Protein AF-A0A5K1E1G5-F1 (afdb_monomer_lite)

Sequence (68 aa):
MRRDVQEIFKMTPHDKQVMMFSATLSKEIRPVCKKFMQDVMFCSNSARILGFLLMFARFFCKRYLRTI

Organism: NCBI:txid210225

pLDDT: mean 72.36, std 13.17, range [37.59, 88.25]

Structure (mmCIF, N/CA/C/O backbone):
data_AF-A0A5K1E1G5-F1
#
_entry.id   AF-A0A5K1E1G5-F1
#
loop_
_atom_site.group_PDB
_atom_site.id
_atom_site.type_symbol
_atom_site.label_atom_id
_atom_site.label_alt_id
_atom_site.label_comp_id
_atom_site.label_asym_id
_atom_site.label_entity_id
_atom_site.label_seq_id
_atom_site.pdbx_PDB_ins_code
_atom_site.Cartn_x
_atom_site.Cartn_y
_atom_site.Cartn_z
_atom_site.occupancy
_atom_site.B_iso_or_equiv
_atom_site.auth_seq_id
_atom_site.auth_comp_id
_atom_site.auth_asym_id
_atom_site.auth_atom_id
_atom_site.pdbx_PDB_model_num
ATOM 1 N N . MET A 1 1 ? 8.305 -4.041 11.132 1.00 62.62 1 MET A N 1
ATOM 2 C CA . MET A 1 1 ? 7.719 -3.650 9.827 1.00 62.62 1 MET A CA 1
ATOM 3 C C . MET A 1 1 ? 6.439 -4.393 9.453 1.00 62.62 1 MET A C 1
ATOM 5 O O . MET A 1 1 ? 5.402 -3.753 9.415 1.00 62.62 1 MET A O 1
ATOM 9 N N . ARG A 1 2 ? 6.437 -5.709 9.160 1.00 76.94 2 ARG A N 1
ATOM 10 C CA . ARG A 1 2 ? 5.183 -6.393 8.746 1.00 76.94 2 ARG A CA 1
ATOM 11 C C . ARG A 1 2 ? 4.084 -6.377 9.821 1.00 76.94 2 ARG A C 1
ATOM 13 O O . ARG A 1 2 ? 2.919 -6.288 9.461 1.00 76.94 2 ARG A O 1
ATOM 20 N N . ARG A 1 3 ? 4.452 -6.463 11.106 1.00 85.56 3 ARG A N 1
ATOM 21 C CA . ARG A 1 3 ? 3.510 -6.437 12.241 1.00 85.56 3 ARG A CA 1
ATOM 22 C C . ARG A 1 3 ? 2.896 -5.046 12.425 1.00 85.56 3 ARG A C 1
ATOM 24 O O . ARG A 1 3 ? 1.683 -4.923 12.371 1.00 85.56 3 ARG A O 1
ATOM 31 N N . ASP A 1 4 ? 3.735 -4.017 12.487 1.00 86.50 4 ASP A N 1
ATOM 32 C CA . ASP A 1 4 ? 3.316 -2.616 12.665 1.00 86.50 4 ASP A CA 1
ATOM 33 C C . ASP A 1 4 ? 2.373 -2.151 11.541 1.00 86.50 4 ASP A C 1
ATOM 35 O O . ASP A 1 4 ? 1.341 -1.537 11.790 1.00 86.50 4 ASP A O 1
ATOM 39 N N . VAL A 1 5 ? 2.668 -2.524 10.287 1.00 82.81 5 VAL A N 1
ATOM 40 C CA . VAL A 1 5 ? 1.788 -2.220 9.144 1.00 82.81 5 VAL A CA 1
ATOM 41 C C . VAL A 1 5 ? 0.434 -2.921 9.280 1.00 82.81 5 VAL A C 1
ATOM 43 O O . VAL A 1 5 ? -0.593 -2.309 9.003 1.00 82.81 5 VAL A O 1
ATOM 46 N N . GLN A 1 6 ? 0.403 -4.184 9.718 1.00 84.00 6 GLN A N 1
ATOM 47 C CA . GLN A 1 6 ? -0.853 -4.907 9.949 1.00 84.00 6 GLN A CA 1
ATOM 48 C C . GLN A 1 6 ? -1.675 -4.293 11.087 1.00 84.00 6 GLN A C 1
ATOM 50 O O . GLN A 1 6 ? -2.899 -4.266 10.997 1.00 84.00 6 GLN A O 1
ATOM 55 N N . GLU A 1 7 ? -1.025 -3.804 12.138 1.00 88.25 7 GLU A N 1
ATOM 56 C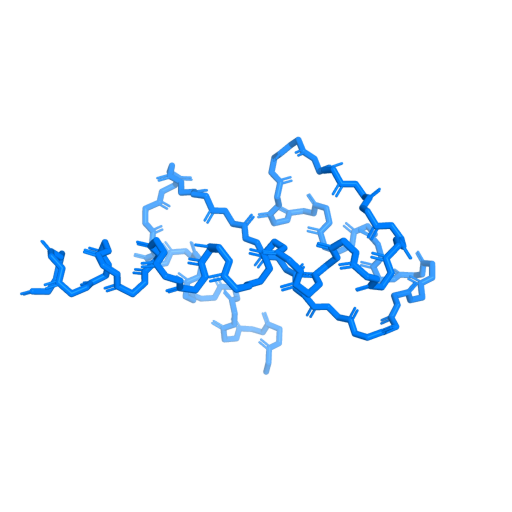 CA . GLU A 1 7 ? -1.681 -3.152 13.271 1.00 88.25 7 GLU A CA 1
ATOM 57 C C . GLU A 1 7 ? -2.330 -1.826 12.853 1.00 88.25 7 GLU A C 1
ATOM 59 O O . GLU A 1 7 ? -3.534 -1.648 13.036 1.00 88.25 7 GLU A O 1
ATOM 64 N N . ILE A 1 8 ? -1.593 -0.956 12.153 1.00 85.44 8 ILE A N 1
ATOM 65 C CA . ILE A 1 8 ? -2.130 0.296 11.587 1.00 85.44 8 ILE A CA 1
ATOM 66 C C . ILE A 1 8 ? -3.281 0.011 10.613 1.00 85.44 8 ILE A C 1
ATOM 68 O O . ILE A 1 8 ? -4.296 0.713 10.596 1.00 85.44 8 ILE A O 1
ATOM 72 N N . PHE A 1 9 ? -3.159 -1.045 9.807 1.00 84.06 9 PHE A N 1
ATOM 73 C CA . PHE A 1 9 ? -4.197 -1.418 8.852 1.00 84.06 9 PHE A CA 1
ATOM 74 C C . PHE A 1 9 ? -5.505 -1.850 9.526 1.00 84.06 9 PHE A C 1
ATOM 76 O O . PHE A 1 9 ? -6.572 -1.606 8.961 1.00 84.06 9 PHE A O 1
ATOM 83 N N . LYS A 1 10 ? -5.425 -2.468 10.712 1.00 86.44 10 LYS A N 1
ATOM 84 C CA . LYS A 1 10 ? -6.588 -2.848 11.531 1.00 86.44 10 LYS A CA 1
ATOM 85 C C . LYS A 1 10 ? -7.184 -1.667 12.295 1.00 86.44 10 LYS A C 1
ATOM 87 O O . LYS A 1 10 ? -8.392 -1.634 12.480 1.00 86.44 10 LYS A O 1
ATOM 92 N N . MET A 1 11 ? -6.355 -0.719 12.736 1.00 87.75 11 MET A N 1
ATOM 93 C CA . MET A 1 11 ? -6.818 0.480 13.450 1.00 87.75 11 MET A CA 1
ATOM 94 C C . MET A 1 11 ? -7.526 1.488 12.532 1.00 87.75 11 MET A C 1
ATOM 96 O O . MET A 1 11 ? -8.334 2.288 12.991 1.00 87.75 11 MET A O 1
ATOM 100 N N . THR A 1 12 ? -7.221 1.469 11.235 1.00 85.25 12 THR A N 1
ATOM 101 C CA . THR A 1 12 ? -7.836 2.350 10.230 1.00 85.25 12 THR A CA 1
ATOM 102 C C . THR A 1 12 ? -9.110 1.731 9.635 1.00 85.25 12 THR A C 1
ATOM 104 O O . THR A 1 12 ? -9.184 0.506 9.528 1.00 85.25 12 THR A O 1
ATOM 107 N N . PRO A 1 13 ? -10.091 2.539 9.178 1.00 87.25 13 PRO A N 1
ATOM 108 C CA . PRO A 1 13 ? -11.368 2.048 8.645 1.00 87.25 13 PRO A CA 1
ATOM 109 C C . PRO A 1 13 ? -11.200 1.024 7.511 1.00 87.25 13 PRO A C 1
ATOM 111 O O . PRO A 1 13 ? -10.215 1.052 6.766 1.00 87.25 13 PRO A O 1
ATOM 114 N N . HIS A 1 14 ? -12.160 0.099 7.395 1.00 83.25 14 HIS A N 1
ATOM 115 C CA . HIS A 1 14 ? -12.112 -0.999 6.421 1.00 83.25 14 HIS A CA 1
ATOM 116 C C . HIS A 1 14 ? -12.230 -0.522 4.970 1.00 83.25 14 HIS A C 1
ATOM 118 O O . HIS A 1 14 ? -11.545 -1.065 4.107 1.00 83.25 14 HIS A O 1
ATOM 124 N N . ASP A 1 15 ? -13.038 0.507 4.717 1.00 83.31 15 ASP A N 1
ATOM 125 C CA . ASP A 1 15 ? -13.162 1.132 3.402 1.00 83.31 15 ASP A CA 1
ATOM 126 C C . ASP A 1 15 ? -12.142 2.270 3.267 1.00 83.31 15 ASP A C 1
ATOM 128 O O . ASP A 1 15 ? -12.324 3.377 3.782 1.00 83.31 15 ASP A O 1
ATOM 132 N N . LYS A 1 16 ? -10.999 1.961 2.650 1.00 79.62 16 LYS A N 1
ATOM 133 C CA . LYS A 1 16 ? -9.924 2.923 2.400 1.00 79.62 16 LYS A CA 1
ATOM 134 C C . LYS A 1 16 ? -9.190 2.598 1.109 1.00 79.62 16 LYS A C 1
ATOM 136 O O . LYS A 1 16 ? -8.921 1.441 0.793 1.00 79.62 16 LYS A O 1
ATOM 141 N N . GLN A 1 17 ? -8.779 3.643 0.396 1.00 79.38 17 GLN A N 1
ATOM 142 C CA . GLN A 1 17 ? -7.905 3.493 -0.759 1.00 79.38 17 GLN A CA 1
ATOM 143 C C . GLN A 1 17 ? -6.470 3.217 -0.293 1.00 79.38 17 GLN A C 1
ATOM 145 O O . GLN A 1 17 ? -5.818 4.080 0.297 1.00 79.38 17 GLN A O 1
ATOM 150 N N . VAL A 1 18 ? -5.970 2.015 -0.579 1.00 80.69 18 VAL A N 1
ATOM 151 C CA . VAL A 1 18 ? -4.605 1.585 -0.243 1.00 80.69 18 VAL A CA 1
ATOM 152 C C . VAL A 1 18 ? -3.732 1.677 -1.487 1.00 80.69 18 VAL A C 1
ATOM 154 O O . VAL A 1 18 ? -4.105 1.188 -2.551 1.00 80.69 18 VAL A O 1
ATOM 157 N N . MET A 1 19 ? -2.550 2.277 -1.358 1.00 83.06 19 MET A N 1
ATOM 158 C CA . MET A 1 19 ? -1.552 2.355 -2.426 1.00 83.06 19 MET A CA 1
ATOM 159 C C . MET A 1 19 ? -0.188 1.906 -1.911 1.00 83.06 19 MET A C 1
ATOM 161 O O . MET A 1 19 ? 0.189 2.223 -0.786 1.00 83.06 19 MET A O 1
ATOM 165 N N . MET A 1 20 ? 0.556 1.185 -2.751 1.00 81.75 20 MET A N 1
ATOM 166 C CA . MET A 1 20 ? 1.898 0.691 -2.444 1.00 81.75 20 MET A CA 1
ATOM 167 C C . MET A 1 20 ? 2.861 1.131 -3.545 1.00 81.75 20 MET A C 1
ATOM 169 O O . MET A 1 20 ? 2.574 0.949 -4.728 1.00 81.75 20 MET A O 1
ATOM 173 N N . PHE A 1 21 ? 4.017 1.667 -3.156 1.00 80.50 21 PHE A N 1
ATOM 174 C CA . PHE A 1 21 ? 5.072 2.093 -4.075 1.00 80.50 21 PHE A CA 1
ATOM 175 C C . PHE A 1 21 ? 6.373 1.365 -3.734 1.00 80.50 21 PHE A C 1
ATOM 177 O O . PHE A 1 21 ? 6.785 1.321 -2.577 1.00 80.50 21 PHE A O 1
ATOM 184 N N . SER A 1 22 ? 7.025 0.788 -4.743 1.00 79.75 22 SER A N 1
ATOM 185 C CA . SER A 1 22 ? 8.312 0.102 -4.595 1.00 79.75 22 SER A CA 1
ATOM 186 C C . SER A 1 22 ? 9.146 0.278 -5.859 1.00 79.75 22 SER A C 1
ATOM 188 O O . SER A 1 22 ? 8.611 0.124 -6.956 1.00 79.75 22 SER A O 1
ATOM 190 N N . ALA A 1 23 ? 10.448 0.530 -5.716 1.00 80.75 23 ALA A N 1
ATOM 191 C CA . ALA A 1 23 ? 11.373 0.614 -6.850 1.00 80.75 23 ALA A CA 1
ATOM 192 C C . ALA A 1 23 ? 11.576 -0.746 -7.544 1.00 80.75 23 ALA A C 1
ATOM 194 O O . ALA A 1 23 ? 11.718 -0.813 -8.762 1.00 80.75 23 ALA A O 1
ATOM 195 N N . THR A 1 24 ? 11.544 -1.840 -6.779 1.00 79.94 24 THR A N 1
ATOM 196 C CA . THR A 1 24 ? 11.660 -3.211 -7.282 1.00 79.94 24 THR A CA 1
ATOM 197 C C . THR A 1 24 ? 10.633 -4.102 -6.588 1.00 79.94 24 THR A C 1
ATOM 199 O O . THR A 1 24 ? 10.476 -4.067 -5.369 1.00 79.94 24 THR A O 1
ATOM 202 N N . LEU A 1 25 ? 9.901 -4.901 -7.369 1.00 75.94 25 LEU A N 1
ATOM 203 C CA . LEU A 1 25 ? 8.905 -5.838 -6.847 1.00 75.94 25 LEU A CA 1
ATOM 204 C C . LEU A 1 25 ? 9.219 -7.251 -7.352 1.00 75.94 25 LEU A C 1
ATOM 206 O O . LEU A 1 25 ? 8.873 -7.614 -8.484 1.00 75.94 25 LEU A O 1
ATOM 210 N N . SER A 1 26 ? 9.883 -8.051 -6.513 1.00 80.44 26 SER A N 1
ATOM 211 C CA . SER A 1 26 ? 10.177 -9.451 -6.836 1.00 80.44 26 SER A CA 1
ATOM 212 C C . SER A 1 26 ? 8.888 -10.286 -6.885 1.00 80.44 26 SER A C 1
ATOM 214 O O . SER A 1 26 ? 7.837 -9.899 -6.363 1.00 80.44 26 SER A O 1
ATOM 216 N N . LYS A 1 27 ? 8.921 -11.429 -7.580 1.00 79.44 27 LYS A N 1
ATOM 217 C CA . LYS A 1 27 ? 7.714 -12.246 -7.814 1.00 79.44 27 LYS A CA 1
ATOM 218 C C . LYS A 1 27 ? 7.118 -12.814 -6.517 1.00 79.44 27 LYS A C 1
ATOM 220 O O . LYS A 1 27 ? 5.904 -12.954 -6.425 1.00 79.44 27 LYS A O 1
ATOM 225 N N . GLU A 1 28 ? 7.948 -13.047 -5.507 1.00 83.56 28 GLU A N 1
ATOM 226 C CA . GLU A 1 28 ? 7.576 -13.662 -4.224 1.00 83.56 28 GLU A CA 1
ATOM 227 C C . GLU A 1 28 ? 6.765 -12.738 -3.304 1.00 83.56 28 GLU A C 1
ATOM 229 O O . GLU A 1 28 ? 5.935 -13.197 -2.522 1.00 83.56 28 GLU A O 1
ATOM 234 N N . ILE A 1 29 ? 6.958 -11.421 -3.413 1.00 79.81 29 ILE A N 1
ATOM 235 C CA . ILE A 1 29 ? 6.287 -10.426 -2.554 1.00 79.81 29 ILE A CA 1
ATOM 236 C C . ILE A 1 29 ? 4.921 -9.997 -3.101 1.00 79.81 29 ILE A C 1
ATOM 238 O O . ILE A 1 29 ? 4.064 -9.544 -2.342 1.00 79.81 29 ILE A O 1
ATOM 242 N N . ARG A 1 30 ? 4.677 -10.193 -4.403 1.00 80.94 30 ARG A N 1
ATOM 243 C CA . ARG A 1 30 ? 3.399 -9.897 -5.078 1.00 80.94 30 ARG A CA 1
ATOM 244 C C . ARG A 1 30 ? 2.163 -10.455 -4.361 1.00 80.94 30 ARG A C 1
ATOM 246 O O . ARG A 1 30 ? 1.227 -9.679 -4.164 1.00 80.94 30 ARG A O 1
ATOM 253 N N . PRO A 1 31 ? 2.110 -11.742 -3.960 1.00 82.69 31 PRO A N 1
ATOM 254 C CA . PRO A 1 31 ? 0.942 -12.279 -3.263 1.00 82.69 31 PRO A CA 1
ATOM 255 C C . PRO A 1 31 ? 0.717 -11.623 -1.899 1.00 82.69 31 PRO A C 1
ATOM 257 O O . PRO A 1 31 ? -0.421 -11.548 -1.451 1.00 82.69 31 PRO A O 1
ATOM 260 N N . VAL A 1 32 ? 1.765 -11.117 -1.243 1.00 84.06 32 VAL A N 1
ATOM 261 C CA . VAL A 1 32 ? 1.630 -10.410 0.038 1.00 84.06 32 VAL A CA 1
ATOM 262 C C . VAL A 1 32 ? 1.036 -9.024 -0.183 1.00 84.06 32 VAL A C 1
ATOM 264 O O . VAL A 1 32 ? 0.089 -8.664 0.506 1.00 84.06 32 VAL A O 1
ATOM 267 N N . CYS A 1 33 ? 1.524 -8.273 -1.174 1.00 80.56 33 CYS A N 1
ATOM 268 C CA . CYS A 1 33 ? 0.993 -6.946 -1.499 1.00 80.56 33 CYS A CA 1
ATOM 269 C C . CYS A 1 33 ? -0.485 -7.002 -1.916 1.00 80.56 33 CYS A C 1
ATOM 271 O O . CYS A 1 33 ? -1.276 -6.177 -1.469 1.00 80.56 33 CYS A O 1
ATOM 273 N N . LYS A 1 34 ? -0.875 -8.019 -2.699 1.00 80.56 34 LYS A N 1
ATOM 274 C CA . LYS A 1 34 ? -2.273 -8.226 -3.112 1.00 80.56 34 LYS A CA 1
ATOM 275 C C . LYS A 1 34 ? -3.236 -8.452 -1.942 1.00 80.56 34 LYS A C 1
ATOM 277 O O . LYS A 1 34 ? -4.406 -8.140 -2.077 1.00 80.56 34 LYS A O 1
ATOM 282 N N . LYS A 1 35 ? -2.778 -8.958 -0.791 1.00 83.00 35 LYS A N 1
ATOM 283 C CA . LYS A 1 35 ? -3.651 -9.170 0.382 1.00 83.00 35 LYS A CA 1
ATOM 284 C C . LYS A 1 35 ? -4.111 -7.870 1.044 1.00 83.00 35 LYS A C 1
ATOM 286 O O . LYS A 1 35 ? -5.082 -7.893 1.787 1.00 83.00 35 LYS A O 1
ATOM 291 N N . PHE A 1 36 ? -3.412 -6.764 0.800 1.00 78.12 36 PHE A N 1
ATOM 292 C CA . PHE A 1 36 ? -3.724 -5.463 1.396 1.00 78.12 36 PHE A CA 1
ATOM 293 C C . PHE A 1 36 ? -4.491 -4.533 0.449 1.00 78.12 36 PHE A C 1
ATOM 295 O O . PHE A 1 36 ? -4.821 -3.419 0.841 1.00 78.12 36 PHE A O 1
ATOM 302 N N . MET A 1 37 ? -4.738 -4.952 -0.796 1.00 79.06 37 MET A N 1
ATOM 303 C CA . MET A 1 37 ? -5.299 -4.103 -1.847 1.00 79.06 37 MET A CA 1
ATOM 304 C C . MET A 1 37 ? -6.448 -4.834 -2.548 1.00 79.06 37 MET A C 1
ATOM 306 O O . MET A 1 37 ? -6.294 -5.989 -2.937 1.00 79.06 37 MET A O 1
ATOM 310 N N . GLN A 1 38 ? -7.576 -4.155 -2.744 1.00 74.19 38 GLN A N 1
ATOM 311 C CA . GLN A 1 38 ? -8.649 -4.588 -3.646 1.00 74.19 38 GLN A CA 1
ATOM 312 C C . GLN A 1 38 ? -8.424 -3.966 -5.032 1.00 74.19 38 GLN A C 1
ATOM 314 O O . GLN A 1 38 ? -8.008 -2.816 -5.117 1.00 74.19 38 GLN A O 1
ATOM 319 N N . ASP A 1 39 ? -8.623 -4.755 -6.095 1.00 73.81 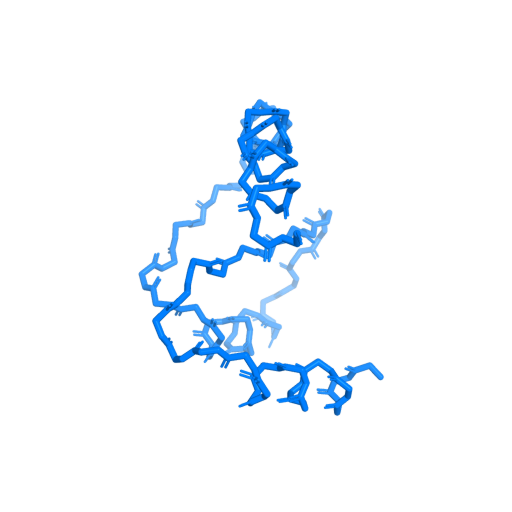39 ASP A N 1
ATOM 320 C CA . ASP A 1 39 ? -8.434 -4.379 -7.509 1.00 73.81 39 ASP A CA 1
ATOM 321 C C . ASP A 1 39 ? -7.091 -3.702 -7.842 1.00 73.81 39 ASP A C 1
ATOM 323 O O . ASP A 1 39 ? -6.959 -2.495 -8.043 1.00 73.81 39 ASP A O 1
ATOM 327 N N . VAL A 1 40 ? -6.039 -4.524 -7.917 1.00 67.38 40 VAL A N 1
ATOM 328 C CA . VAL A 1 40 ? -4.653 -4.053 -8.053 1.00 67.38 40 VAL A CA 1
ATOM 329 C C . VAL A 1 40 ? -4.281 -3.770 -9.513 1.00 67.38 40 VAL A C 1
ATOM 331 O O . VAL A 1 40 ? -4.076 -4.694 -10.303 1.00 67.38 40 VAL A O 1
ATOM 334 N N . MET A 1 41 ? -4.086 -2.495 -9.854 1.00 75.62 41 MET A N 1
ATOM 335 C CA . MET A 1 41 ? -3.527 -2.074 -11.145 1.00 75.62 41 MET A CA 1
ATOM 336 C C . MET A 1 41 ? -1.992 -2.076 -11.101 1.00 75.62 41 MET A C 1
ATOM 338 O O . MET A 1 41 ? -1.369 -1.223 -10.469 1.00 75.62 41 MET A O 1
ATOM 342 N N . PHE A 1 42 ? -1.353 -3.025 -11.791 1.00 68.00 42 PHE A N 1
ATOM 343 C CA . PHE A 1 42 ? 0.109 -3.074 -11.900 1.00 68.00 42 PHE A CA 1
ATOM 344 C C . PHE A 1 42 ? 0.599 -2.153 -13.022 1.00 68.00 42 PHE A C 1
ATOM 346 O O . PHE A 1 42 ? 0.501 -2.488 -14.200 1.00 68.00 42 PHE A O 1
ATOM 353 N N . CYS A 1 43 ? 1.177 -1.008 -12.663 1.00 61.81 43 CYS A N 1
ATOM 354 C CA . CYS A 1 43 ? 1.871 -0.141 -13.611 1.00 61.81 43 CYS A CA 1
ATOM 355 C C . CYS A 1 43 ? 3.386 -0.350 -13.479 1.00 61.81 43 CYS A C 1
ATOM 357 O O . CYS A 1 43 ? 3.981 0.068 -12.492 1.00 61.81 43 CYS A O 1
ATOM 359 N N . SER A 1 44 ? 4.016 -1.005 -14.458 1.00 65.12 44 SER A N 1
ATOM 360 C CA . SER A 1 44 ? 5.475 -1.232 -14.472 1.00 65.12 44 SER A CA 1
ATOM 361 C C . SER A 1 44 ? 6.277 -0.090 -15.106 1.00 65.12 44 SER A C 1
ATOM 363 O O . SER A 1 44 ? 7.502 -0.141 -15.117 1.00 65.12 44 SER A O 1
ATOM 365 N N . ASN A 1 45 ? 5.613 0.948 -15.621 1.00 70.12 45 ASN A N 1
ATOM 366 C CA . ASN A 1 45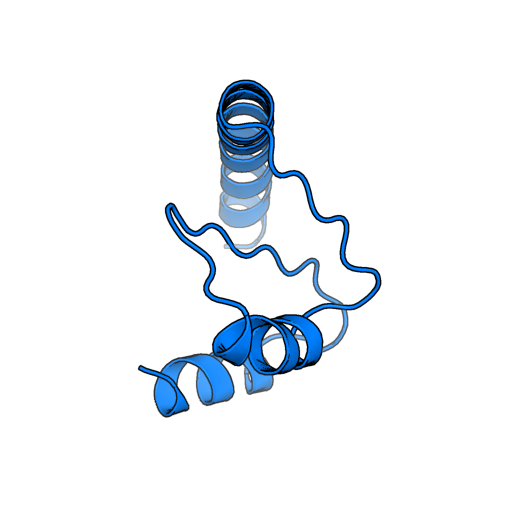 ? 6.284 2.058 -16.293 1.00 70.12 45 ASN A CA 1
ATOM 367 C C . ASN A 1 45 ? 6.728 3.125 -15.286 1.00 70.12 45 ASN A C 1
ATOM 369 O O . ASN A 1 45 ? 5.901 3.882 -14.772 1.00 70.12 45 ASN A O 1
ATOM 373 N N . SER A 1 46 ? 8.041 3.239 -15.072 1.00 62.47 46 SER A N 1
ATOM 374 C CA . SER A 1 46 ? 8.685 4.182 -14.143 1.00 62.47 46 SER A CA 1
ATOM 375 C C . SER A 1 46 ? 8.239 5.637 -14.350 1.00 62.47 46 SER A C 1
ATOM 377 O O . SER A 1 46 ? 7.938 6.339 -13.388 1.00 62.47 46 SER A O 1
ATOM 379 N N . ALA A 1 47 ? 8.099 6.072 -15.608 1.00 62.66 47 ALA A N 1
ATOM 380 C CA . ALA A 1 47 ? 7.646 7.424 -15.950 1.00 62.66 47 ALA A CA 1
ATOM 381 C C . ALA A 1 47 ? 6.183 7.693 -15.546 1.00 62.66 47 ALA A C 1
ATOM 383 O O . ALA A 1 47 ? 5.831 8.801 -15.144 1.00 62.66 47 ALA A O 1
ATOM 384 N N . ARG A 1 48 ? 5.321 6.668 -15.598 1.00 65.69 48 ARG A N 1
ATOM 385 C CA . ARG A 1 48 ? 3.918 6.780 -15.174 1.00 65.69 48 ARG A CA 1
ATOM 386 C C . ARG A 1 48 ? 3.787 6.764 -13.655 1.00 65.69 48 ARG A C 1
ATOM 388 O O . ARG A 1 48 ? 2.963 7.501 -13.127 1.00 65.69 48 ARG A O 1
ATOM 395 N N . ILE A 1 49 ? 4.615 5.983 -12.95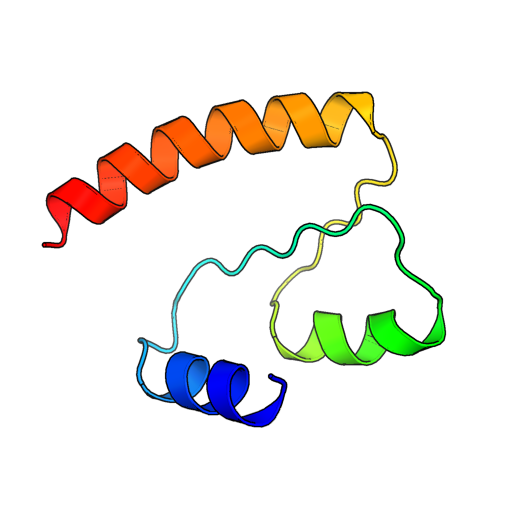9 1.00 69.69 49 ILE A N 1
ATOM 396 C CA . ILE A 1 49 ? 4.645 5.948 -11.488 1.00 69.69 49 ILE A CA 1
ATOM 397 C C . ILE A 1 49 ? 4.950 7.339 -10.927 1.00 69.69 49 ILE A C 1
ATOM 399 O O . ILE A 1 49 ? 4.268 7.771 -10.004 1.00 69.69 49 ILE A O 1
ATOM 403 N N . LEU A 1 50 ? 5.911 8.066 -11.510 1.00 66.81 50 LEU A N 1
ATOM 404 C CA . LEU A 1 50 ? 6.266 9.412 -11.052 1.00 66.81 50 LEU A CA 1
ATOM 405 C C . LEU A 1 50 ? 5.113 10.415 -11.238 1.00 66.81 50 LEU A C 1
ATOM 407 O O . LEU A 1 50 ? 4.811 11.185 -10.327 1.00 66.81 50 LEU A O 1
ATOM 411 N N . GLY A 1 51 ? 4.425 10.367 -12.385 1.00 72.50 51 GLY A N 1
ATOM 412 C CA . GLY A 1 51 ? 3.248 11.204 -12.641 1.00 72.50 51 GLY A CA 1
ATOM 413 C C . GLY A 1 51 ? 2.087 10.904 -11.687 1.00 72.50 51 GLY A C 1
ATOM 414 O O . GLY A 1 51 ? 1.477 11.824 -11.140 1.00 72.50 51 GLY A O 1
ATOM 415 N N . PHE A 1 52 ? 1.830 9.621 -11.421 1.00 72.44 52 PHE A N 1
ATOM 416 C CA . PHE A 1 52 ? 0.829 9.191 -10.444 1.00 72.44 52 PHE A CA 1
ATOM 417 C C . PHE A 1 52 ? 1.210 9.600 -9.019 1.00 72.44 52 PHE A C 1
ATOM 419 O O . PHE A 1 52 ? 0.371 10.136 -8.304 1.00 72.44 52 PHE A O 1
ATOM 426 N N . LEU A 1 53 ? 2.469 9.424 -8.615 1.00 68.69 53 LEU A N 1
ATOM 427 C CA . LEU A 1 53 ? 2.949 9.812 -7.290 1.00 68.69 53 LEU A CA 1
ATOM 428 C C . LEU A 1 53 ? 2.789 11.319 -7.054 1.00 68.69 53 LEU A C 1
ATOM 430 O O . LEU A 1 53 ? 2.302 11.716 -6.001 1.00 68.69 53 LEU A O 1
ATOM 434 N N . LEU A 1 54 ? 3.128 12.159 -8.036 1.00 70.00 54 LEU A N 1
ATOM 435 C CA . LEU A 1 54 ? 2.960 13.613 -7.936 1.00 70.00 54 LEU A CA 1
ATOM 436 C C . LEU A 1 54 ? 1.484 14.026 -7.850 1.00 70.00 54 LEU A C 1
ATOM 438 O O . LEU A 1 54 ? 1.129 14.902 -7.058 1.00 70.00 54 LEU A O 1
ATOM 442 N N . MET A 1 55 ? 0.615 13.394 -8.642 1.00 69.94 55 MET A N 1
ATOM 443 C CA . MET A 1 55 ? -0.821 13.677 -8.626 1.00 69.94 55 MET A CA 1
ATOM 444 C C . MET A 1 55 ? -1.470 13.225 -7.310 1.00 69.94 55 MET A C 1
ATOM 446 O O . MET A 1 55 ? -2.209 13.989 -6.685 1.00 69.94 55 MET A O 1
ATOM 450 N N . PHE A 1 56 ? -1.144 12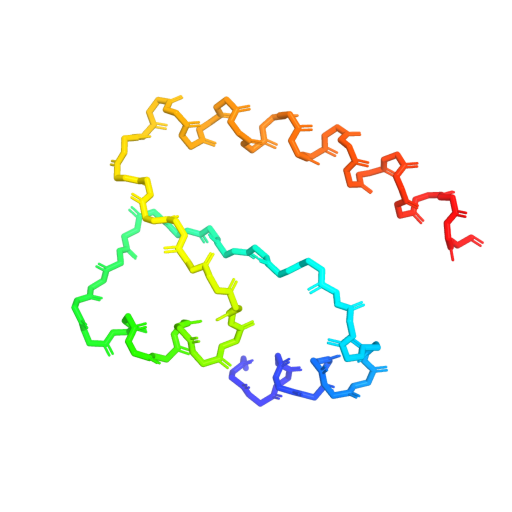.019 -6.843 1.00 69.00 56 PHE A N 1
ATOM 451 C CA . PHE A 1 56 ? -1.685 11.470 -5.604 1.00 69.00 56 PHE A CA 1
ATOM 452 C C . PHE A 1 56 ? -1.096 12.122 -4.359 1.00 69.00 56 PHE A C 1
ATOM 454 O O . PHE A 1 56 ? -1.856 12.385 -3.439 1.00 69.00 56 PHE A O 1
ATOM 461 N N . ALA A 1 57 ? 0.191 12.475 -4.314 1.00 63.97 57 ALA A N 1
ATOM 462 C CA . ALA A 1 57 ? 0.748 13.234 -3.191 1.00 63.97 57 ALA A CA 1
ATOM 463 C C . ALA A 1 57 ? 0.033 14.586 -3.024 1.00 63.97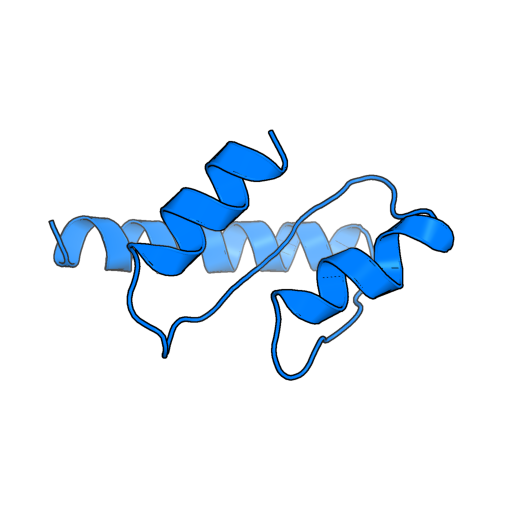 57 ALA A C 1
ATOM 465 O O . ALA A 1 57 ? -0.297 14.984 -1.906 1.00 63.97 57 ALA A O 1
ATOM 466 N N . ARG A 1 58 ? -0.299 15.256 -4.138 1.00 59.75 58 ARG A N 1
ATOM 467 C CA . ARG A 1 58 ? -1.104 16.488 -4.125 1.00 59.75 58 ARG A CA 1
ATOM 468 C C . ARG A 1 58 ? -2.531 16.255 -3.628 1.00 59.75 58 ARG A C 1
ATOM 470 O O . ARG A 1 58 ? -3.050 17.083 -2.885 1.00 59.75 58 ARG A O 1
ATOM 477 N N . PHE A 1 59 ? -3.163 15.147 -4.010 1.00 60.09 59 PHE A N 1
ATOM 478 C CA . PHE A 1 59 ? -4.533 14.828 -3.600 1.00 60.09 59 PHE A CA 1
ATOM 479 C C . PHE A 1 59 ? -4.620 14.352 -2.140 1.00 60.09 59 PHE A C 1
ATOM 481 O O . PHE A 1 59 ? -5.463 14.822 -1.380 1.00 60.09 59 PHE A O 1
ATOM 488 N N . PHE A 1 60 ? -3.713 13.466 -1.725 1.00 58.56 60 PHE A N 1
ATOM 489 C CA . PHE A 1 60 ? -3.690 12.858 -0.397 1.00 58.56 60 PHE A CA 1
ATOM 490 C C . PHE A 1 60 ? -3.270 13.865 0.673 1.00 58.56 60 PHE A C 1
ATOM 492 O O . PHE A 1 60 ? -3.922 13.929 1.706 1.00 58.56 60 PHE A O 1
ATOM 499 N N . CYS A 1 61 ? -2.278 14.726 0.409 1.00 40.53 61 CYS A N 1
ATOM 500 C CA . CYS A 1 61 ? -1.926 15.813 1.331 1.00 40.53 61 CYS A CA 1
ATOM 501 C C . CYS A 1 61 ? -3.122 16.759 1.553 1.00 40.53 61 CYS A C 1
ATOM 503 O O . CYS A 1 61 ? -3.439 17.122 2.681 1.00 40.53 61 CYS A O 1
ATOM 505 N N . LYS A 1 62 ? -3.876 17.065 0.489 1.00 41.91 62 LYS A N 1
ATOM 506 C CA . LYS A 1 62 ? -5.063 17.933 0.553 1.00 41.91 62 LYS A CA 1
ATOM 507 C C . LYS A 1 62 ? -6.278 17.277 1.228 1.00 41.91 62 LYS A C 1
ATOM 509 O O . LYS A 1 62 ? -7.155 17.992 1.707 1.00 41.91 62 LYS A O 1
ATOM 514 N N . ARG A 1 63 ? -6.345 15.941 1.266 1.00 52.47 63 ARG A N 1
ATOM 515 C CA . ARG A 1 63 ? -7.392 15.162 1.954 1.00 52.47 63 ARG A CA 1
ATOM 516 C C . ARG A 1 63 ? -7.025 14.891 3.419 1.00 52.47 63 ARG A C 1
ATOM 518 O O . ARG A 1 63 ? -7.866 15.096 4.280 1.00 52.47 63 ARG A O 1
ATOM 525 N N . TYR A 1 64 ? -5.778 14.511 3.700 1.00 44.34 64 TYR A N 1
ATOM 526 C CA . TYR A 1 64 ? -5.263 14.224 5.044 1.00 44.34 64 TYR A CA 1
ATOM 527 C C . TYR A 1 64 ? -5.284 15.468 5.943 1.00 44.34 64 TYR A C 1
ATOM 529 O O . TYR A 1 64 ? -5.768 15.391 7.065 1.00 44.34 64 TYR A O 1
ATOM 537 N N . LEU A 1 65 ? -4.900 16.641 5.418 1.00 39.56 65 LEU A N 1
ATOM 538 C CA . LEU A 1 65 ? -4.984 17.921 6.143 1.00 39.56 65 LEU A CA 1
ATOM 539 C C . LEU A 1 65 ? -6.426 18.415 6.381 1.00 39.56 65 LEU A C 1
ATOM 541 O O . LEU A 1 65 ? -6.625 19.449 7.000 1.00 39.56 65 LEU A O 1
ATOM 545 N N . ARG A 1 66 ? -7.428 17.732 5.814 1.00 37.59 66 ARG A N 1
ATOM 546 C CA . ARG A 1 66 ? -8.856 18.053 5.959 1.00 37.59 66 ARG A CA 1
ATOM 547 C C . ARG A 1 66 ? -9.586 17.052 6.863 1.00 37.59 66 ARG A C 1
ATOM 549 O O . ARG A 1 66 ? -10.787 17.188 7.066 1.00 37.59 66 ARG A O 1
ATOM 556 N N . THR A 1 67 ? -8.901 15.993 7.294 1.00 45.81 67 THR A N 1
ATOM 557 C CA . THR A 1 67 ? -9.426 14.917 8.155 1.00 45.81 67 THR A CA 1
ATOM 558 C C . THR A 1 67 ? -8.694 14.864 9.509 1.00 45.81 67 THR A C 1
ATOM 560 O O . THR A 1 67 ? -9.075 14.078 10.369 1.00 45.81 67 THR A O 1
ATOM 563 N N . ILE A 1 68 ? -7.683 15.720 9.701 1.00 46.94 68 ILE A N 1
ATOM 564 C CA . ILE A 1 68 ? -7.154 16.172 10.999 1.00 46.94 68 ILE A CA 1
ATOM 565 C C . ILE A 1 68 ? -7.729 17.562 11.253 1.00 46.94 68 ILE A C 1
ATOM 567 O O . ILE A 1 68 ? -8.100 17.831 12.414 1.00 46.94 68 ILE A O 1
#

Radius of gyration: 13.53 Å; chains: 1; bounding box: 25×32×30 Å

InterPro domains:
  IPR027417 P-loop containing nucleoside triphosphate hydrolase [G3DSA:3.40.50.300] (1-48)
  IPR027417 P-loop containing nucleoside triphosphate hydrolase [SSF52540] (2-42)

Secondary structure (DSSP, 8-state):
-HHHHHHHHHHS-SS-------S---TTTHHHHHTT-SS------HHHHHHHHHHHHHHHHHHHTTT-

Foldseek 3Di:
DVVVVVVVLVVDDPDDADDDDDPDDDPVCVVVVVVSHDPDDDDPDPVVVVVVCVVVVVVVVVVVVVVD